Protein AF-F3FY30-F1 (afdb_monomer)

Foldseek 3Di:
DDDDDDPDDDDPFKDWAFADPVRDGDDPPDHGDIDMDGDPDDPADVPCVVRRVVRVD

Structure (mmCIF, N/CA/C/O backbone):
data_AF-F3FY30-F1
#
_entry.id   AF-F3FY30-F1
#
loop_
_atom_site.group_PDB
_atom_site.id
_atom_site.type_symbol
_atom_site.label_atom_id
_atom_site.label_alt_id
_atom_site.label_comp_id
_atom_site.label_asym_id
_atom_site.label_entity_id
_atom_site.label_seq_id
_atom_site.pdbx_PDB_ins_code
_atom_site.Cartn_x
_atom_site.Cartn_y
_atom_site.Cartn_z
_atom_site.occupancy
_atom_site.B_iso_or_equiv
_atom_site.auth_seq_id
_atom_site.auth_comp_id
_atom_site.auth_asym_id
_atom_site.auth_atom_id
_atom_site.pdbx_PDB_model_num
ATOM 1 N N . GLN A 1 1 ? 17.246 14.571 -21.811 1.00 59.31 1 GLN A N 1
ATOM 2 C CA . GLN A 1 1 ? 16.427 13.696 -20.948 1.00 59.31 1 GLN A CA 1
ATOM 3 C C . GLN A 1 1 ? 16.868 13.942 -19.516 1.00 59.31 1 GLN A C 1
ATOM 5 O O . GLN A 1 1 ? 18.068 13.931 -19.272 1.00 59.31 1 GLN A O 1
ATOM 10 N N . GLY A 1 2 ? 15.945 14.285 -18.617 1.00 69.75 2 GLY A N 1
ATOM 11 C CA . GLY A 1 2 ? 16.275 14.500 -17.206 1.00 69.75 2 GLY A CA 1
ATOM 12 C C . GLY A 1 2 ? 16.511 13.166 -16.502 1.00 69.75 2 GLY A C 1
ATOM 13 O O . GLY A 1 2 ? 15.839 12.184 -16.808 1.00 69.75 2 GLY A O 1
ATOM 14 N N . PHE A 1 3 ? 17.467 13.123 -15.579 1.00 78.44 3 PHE A N 1
ATOM 15 C CA . PHE A 1 3 ? 17.629 11.990 -14.675 1.00 78.44 3 PHE A CA 1
ATOM 16 C C . PHE A 1 3 ? 16.467 11.984 -13.673 1.00 78.44 3 PHE A C 1
ATOM 18 O O . PHE A 1 3 ? 16.295 12.946 -12.927 1.00 78.44 3 PHE A O 1
ATOM 25 N N . ALA A 1 4 ? 15.673 10.913 -13.661 1.00 84.19 4 ALA A N 1
ATOM 26 C CA . ALA A 1 4 ? 14.706 10.652 -12.602 1.00 84.19 4 ALA A CA 1
ATOM 27 C C . ALA A 1 4 ? 15.338 9.670 -11.610 1.00 84.19 4 ALA A C 1
ATOM 29 O O . ALA A 1 4 ? 15.582 8.512 -11.945 1.00 84.19 4 ALA A O 1
ATOM 30 N N . ALA A 1 5 ? 15.639 10.145 -10.402 1.00 89.69 5 ALA A N 1
ATOM 31 C CA . ALA A 1 5 ? 16.185 9.300 -9.349 1.00 89.69 5 ALA A CA 1
ATOM 32 C C . ALA A 1 5 ? 15.146 8.263 -8.892 1.00 89.69 5 ALA A C 1
ATOM 34 O O . ALA A 1 5 ? 13.960 8.574 -8.766 1.00 89.69 5 ALA A O 1
ATOM 35 N N . HIS A 1 6 ? 15.592 7.040 -8.602 1.00 91.12 6 HIS A N 1
ATOM 36 C CA . HIS A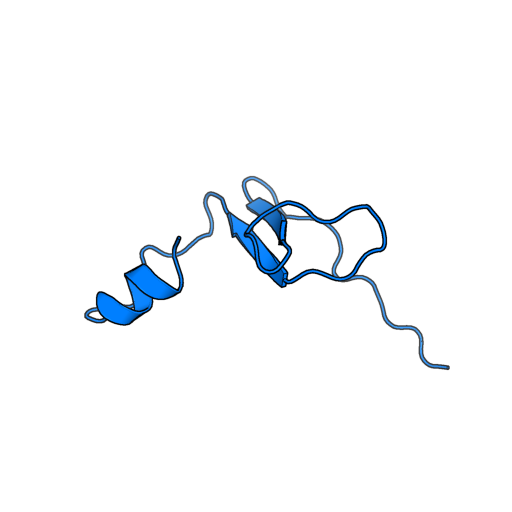 1 6 ? 14.734 6.031 -7.983 1.00 91.12 6 HIS A CA 1
ATOM 37 C C . HIS A 1 6 ? 14.320 6.460 -6.568 1.00 91.12 6 HIS A C 1
ATOM 39 O O . HIS A 1 6 ? 15.125 7.021 -5.827 1.00 91.12 6 HIS A O 1
ATOM 45 N N . ILE A 1 7 ? 13.100 6.099 -6.158 1.00 91.81 7 ILE A N 1
ATOM 46 C CA . ILE A 1 7 ? 12.596 6.329 -4.791 1.00 91.81 7 ILE A CA 1
ATOM 47 C C . ILE A 1 7 ? 13.249 5.418 -3.731 1.00 91.81 7 ILE A C 1
ATOM 49 O O . ILE A 1 7 ? 13.045 5.615 -2.538 1.00 91.81 7 ILE A O 1
ATOM 53 N N . GLY A 1 8 ? 14.053 4.433 -4.152 1.00 92.31 8 GLY A N 1
ATOM 54 C CA . GLY A 1 8 ? 14.862 3.595 -3.265 1.00 92.31 8 GLY A CA 1
ATOM 55 C C . GLY A 1 8 ? 14.195 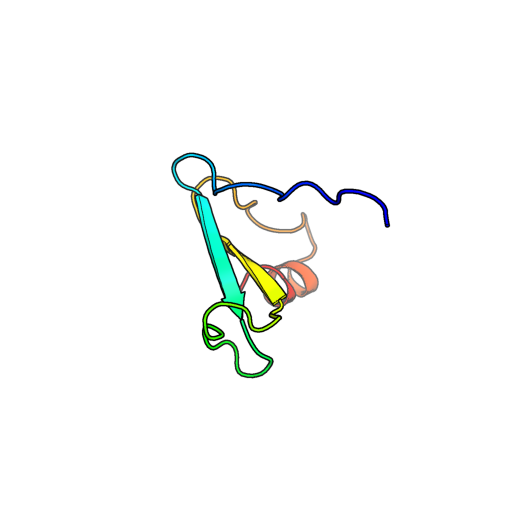2.285 -2.837 1.00 92.31 8 GLY A C 1
ATOM 56 O O . GLY A 1 8 ? 13.505 1.641 -3.624 1.00 92.31 8 GLY A O 1
ATOM 57 N N . LYS A 1 9 ? 14.480 1.859 -1.600 1.00 91.88 9 LYS A N 1
ATOM 58 C CA . LYS A 1 9 ? 14.001 0.611 -0.980 1.00 91.88 9 LYS A CA 1
ATOM 59 C C . LYS A 1 9 ? 13.206 0.929 0.295 1.00 91.88 9 LYS A C 1
ATOM 61 O O . LYS A 1 9 ? 13.455 1.981 0.885 1.00 91.88 9 LYS A O 1
ATOM 66 N N . PRO A 1 10 ? 12.305 0.038 0.747 1.00 92.31 10 PRO A N 1
ATOM 67 C CA . PRO A 1 10 ? 11.580 0.236 1.997 1.00 92.31 10 PRO A CA 1
ATOM 68 C C . PRO A 1 10 ? 12.521 0.432 3.190 1.00 92.31 10 PRO A C 1
ATOM 70 O O . PRO A 1 10 ? 13.578 -0.200 3.276 1.00 92.31 10 PRO A O 1
ATOM 73 N N . VAL A 1 11 ? 12.113 1.294 4.121 1.00 92.38 11 VAL A N 1
ATOM 74 C CA . VAL A 1 11 ? 12.748 1.399 5.441 1.00 92.38 11 VAL A CA 1
ATOM 75 C C . VAL A 1 11 ? 12.398 0.174 6.299 1.00 92.38 11 VAL A C 1
ATOM 77 O O . VAL A 1 11 ? 11.546 -0.637 5.932 1.00 92.38 11 VAL A O 1
ATOM 80 N N . GLY A 1 12 ? 13.079 -0.003 7.435 1.00 94.75 12 GLY A N 1
ATOM 81 C CA . GLY A 1 12 ? 12.864 -1.163 8.307 1.00 94.75 12 GLY A CA 1
ATOM 82 C C . GLY A 1 12 ? 11.396 -1.338 8.715 1.00 94.75 12 GLY A C 1
ATOM 83 O O . GLY A 1 12 ? 10.712 -0.365 9.019 1.00 94.75 12 GLY A O 1
ATOM 84 N N . ASN A 1 13 ? 10.926 -2.589 8.745 1.00 94.69 13 ASN A N 1
ATOM 85 C CA . ASN A 1 13 ? 9.535 -2.964 9.045 1.00 94.69 13 ASN A CA 1
ATOM 86 C C . ASN A 1 13 ? 8.476 -2.383 8.085 1.00 94.69 13 ASN A C 1
ATOM 88 O O . ASN A 1 13 ? 7.300 -2.349 8.445 1.00 94.69 13 ASN A O 1
ATOM 92 N N . THR A 1 14 ? 8.867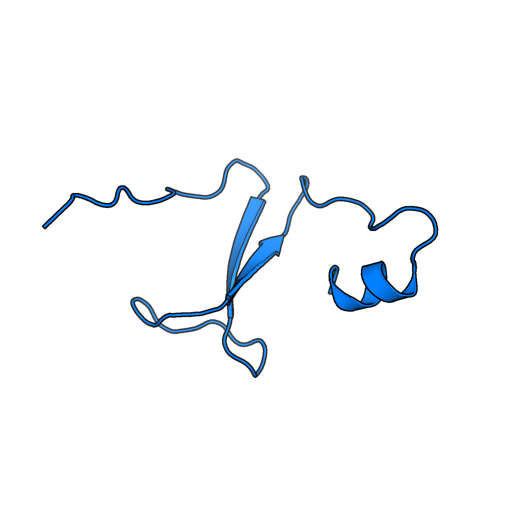 -1.946 6.884 1.00 96.38 14 THR A N 1
ATOM 93 C CA . THR A 1 14 ? 7.960 -1.547 5.799 1.00 96.38 14 THR A CA 1
ATOM 94 C C . THR A 1 14 ? 8.062 -2.535 4.639 1.00 96.38 14 THR A C 1
ATOM 96 O O . THR A 1 14 ? 9.159 -2.948 4.262 1.00 96.38 14 THR A O 1
ATOM 99 N N . GLN A 1 15 ? 6.927 -2.895 4.046 1.00 95.12 15 GLN A N 1
ATOM 100 C CA . GLN A 1 15 ? 6.855 -3.702 2.829 1.00 95.12 15 GLN A CA 1
ATOM 101 C C . GLN A 1 15 ? 6.234 -2.885 1.701 1.00 95.12 15 GLN A C 1
ATOM 103 O O . GLN A 1 15 ? 5.245 -2.194 1.929 1.00 95.12 15 GLN A O 1
ATOM 108 N N . PHE A 1 16 ? 6.789 -2.989 0.492 1.00 95.00 16 PHE A N 1
ATOM 109 C CA . PHE A 1 16 ? 6.188 -2.443 -0.726 1.00 95.00 16 PHE A CA 1
ATOM 110 C C . PHE A 1 16 ? 5.797 -3.583 -1.660 1.00 95.00 16 PHE A C 1
ATOM 112 O O . PHE A 1 16 ? 6.595 -4.492 -1.898 1.00 95.00 16 PHE A O 1
ATOM 119 N N . TYR A 1 17 ? 4.604 -3.480 -2.232 1.00 95.38 17 TYR A N 1
ATOM 120 C CA . TYR A 1 17 ? 4.113 -4.348 -3.293 1.00 95.38 17 TYR A CA 1
ATOM 121 C C . TYR A 1 17 ? 3.751 -3.492 -4.501 1.00 95.38 17 TYR A C 1
ATOM 123 O O . TYR A 1 17 ? 3.209 -2.401 -4.344 1.00 95.38 17 TYR A O 1
ATOM 131 N N . LEU A 1 18 ? 4.053 -3.984 -5.697 1.00 96.75 18 LEU A N 1
ATOM 132 C CA . LEU A 1 18 ? 3.499 -3.448 -6.934 1.00 96.75 18 LEU A CA 1
ATOM 133 C C . LEU A 1 18 ? 2.442 -4.433 -7.403 1.00 96.75 18 LEU A C 1
ATOM 135 O O . LEU A 1 18 ? 2.785 -5.578 -7.703 1.00 96.75 18 LEU A O 1
ATOM 139 N N . LEU A 1 19 ? 1.184 -4.003 -7.407 1.00 97.81 19 LEU A N 1
ATOM 140 C CA . LEU A 1 19 ? 0.047 -4.861 -7.718 1.00 97.81 19 LEU A CA 1
ATOM 141 C C . LEU A 1 19 ? -0.602 -4.476 -9.048 1.00 97.81 19 LEU A C 1
ATOM 143 O O . LEU A 1 19 ? -0.593 -3.308 -9.446 1.00 97.81 19 LEU A O 1
ATOM 147 N N . ASP A 1 20 ? -1.152 -5.470 -9.736 1.00 97.56 20 ASP A N 1
ATOM 148 C CA . ASP A 1 20 ? -2.078 -5.265 -10.846 1.00 97.56 20 ASP A CA 1
ATOM 149 C C . ASP A 1 20 ? -3.517 -5.026 -10.350 1.00 97.56 20 ASP A C 1
ATOM 151 O O . ASP A 1 20 ? -3.810 -5.028 -9.153 1.00 97.56 20 ASP A O 1
ATOM 155 N N . ALA A 1 21 ? -4.446 -4.842 -11.291 1.00 96.31 21 ALA A N 1
ATOM 156 C CA . ALA A 1 21 ? -5.862 -4.621 -10.997 1.00 96.31 21 ALA A CA 1
ATOM 157 C C . ALA A 1 21 ? -6.573 -5.844 -10.376 1.00 96.31 21 ALA A C 1
ATOM 159 O O . ALA A 1 21 ? -7.723 -5.736 -9.955 1.00 96.31 21 ALA A O 1
ATOM 160 N N . GLN A 1 22 ? -5.923 -7.010 -10.340 1.00 96.56 22 GLN A N 1
ATOM 161 C CA . GLN A 1 22 ? -6.405 -8.227 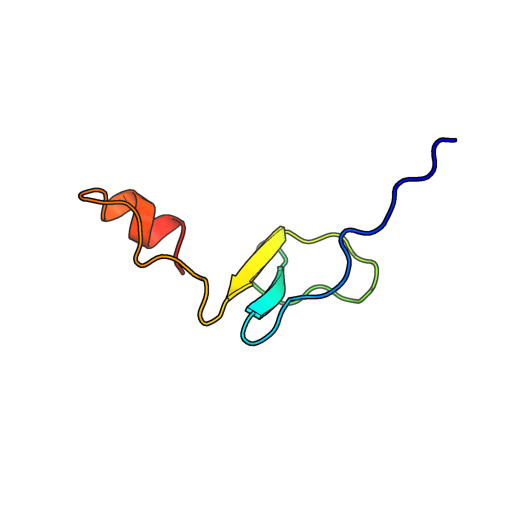-9.687 1.00 96.56 22 GLN A CA 1
ATOM 162 C C . GLN A 1 22 ? -5.741 -8.433 -8.313 1.00 96.56 22 GLN A C 1
ATOM 164 O O . GLN A 1 22 ? -5.867 -9.509 -7.719 1.00 96.56 22 GLN A O 1
ATOM 169 N N . MET A 1 23 ? -5.058 -7.407 -7.789 1.00 95.38 23 MET A N 1
ATOM 170 C CA . MET A 1 23 ? -4.339 -7.425 -6.513 1.00 95.38 23 MET A CA 1
ATOM 171 C C . MET A 1 23 ? -3.215 -8.472 -6.465 1.00 95.38 23 MET A 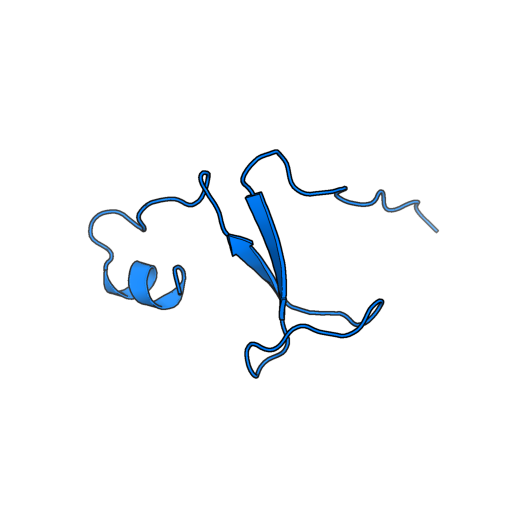C 1
ATOM 173 O O . MET A 1 23 ? -2.890 -8.987 -5.394 1.00 95.38 23 MET A O 1
ATOM 177 N N . GLN A 1 24 ? -2.613 -8.806 -7.612 1.00 97.69 24 GLN A N 1
ATOM 178 C CA . GLN A 1 24 ? -1.489 -9.739 -7.694 1.00 97.69 24 GLN A CA 1
ATOM 179 C C . GLN A 1 24 ? -0.165 -9.005 -7.942 1.00 97.69 24 GLN A C 1
ATOM 181 O O . GLN A 1 24 ? -0.154 -7.982 -8.629 1.00 97.69 24 GLN A O 1
ATOM 186 N N . PRO A 1 25 ? 0.970 -9.503 -7.414 1.00 97.88 25 PRO A N 1
ATOM 187 C CA . PRO A 1 25 ? 2.275 -8.912 -7.683 1.00 97.88 25 PRO A CA 1
ATOM 188 C C . PRO A 1 25 ? 2.607 -8.887 -9.177 1.00 97.88 25 PRO A C 1
ATOM 190 O O . PRO A 1 25 ? 2.567 -9.919 -9.849 1.00 97.88 25 PRO A O 1
ATOM 193 N N . VAL A 1 26 ? 3.011 -7.722 -9.681 1.00 98.50 26 VAL A N 1
ATOM 194 C CA . VAL A 1 26 ? 3.462 -7.588 -11.070 1.00 98.50 26 VAL A CA 1
ATOM 195 C C . VAL A 1 26 ? 4.884 -8.139 -11.256 1.00 98.50 26 VAL A C 1
ATOM 197 O O . VAL A 1 26 ? 5.704 -8.086 -10.331 1.00 98.50 26 VAL A O 1
ATOM 200 N N . PRO A 1 27 ? 5.231 -8.636 -12.458 1.00 97.75 27 PRO A N 1
ATOM 201 C CA . PRO A 1 27 ? 6.602 -9.015 -12.783 1.00 97.75 27 PRO A CA 1
ATOM 202 C C . PRO A 1 27 ? 7.583 -7.835 -12.720 1.00 97.75 27 PRO A C 1
ATOM 204 O O . PRO A 1 27 ? 7.214 -6.667 -12.842 1.00 97.75 27 PRO A O 1
ATOM 207 N N . LEU A 1 28 ? 8.876 -8.143 -12.603 1.00 95.12 28 LEU A N 1
ATOM 208 C CA . LEU A 1 28 ? 9.931 -7.130 -12.579 1.00 95.12 28 LEU A CA 1
ATOM 209 C C . LEU A 1 28 ? 9.909 -6.253 -13.845 1.00 95.12 28 LEU A C 1
ATOM 211 O O . LEU A 1 28 ? 9.906 -6.761 -14.963 1.00 95.12 28 LEU A O 1
ATOM 215 N N . GLY A 1 29 ? 9.949 -4.932 -13.656 1.00 94.50 29 GLY A N 1
ATOM 216 C CA . GLY A 1 29 ? 9.966 -3.949 -14.746 1.00 94.50 29 GLY A CA 1
ATOM 217 C C . GLY A 1 29 ? 8.589 -3.621 -15.330 1.00 94.50 29 GLY A C 1
ATOM 218 O O . GLY A 1 29 ? 8.494 -2.716 -16.158 1.00 94.50 29 GLY A O 1
ATOM 219 N N . VAL A 1 30 ? 7.529 -4.303 -14.887 1.00 97.50 30 VAL A N 1
ATOM 220 C CA . VAL A 1 30 ? 6.149 -3.998 -15.275 1.00 97.50 30 VAL A CA 1
ATOM 221 C C . VAL A 1 30 ? 5.572 -2.951 -14.313 1.00 97.50 30 VAL A C 1
ATOM 223 O O . VAL A 1 30 ? 5.742 -3.087 -13.100 1.00 97.50 30 VAL A O 1
ATOM 226 N N . PRO A 1 31 ? 4.908 -1.892 -14.812 1.00 96.62 31 PRO A N 1
ATOM 227 C CA . PRO A 1 31 ? 4.220 -0.936 -13.950 1.00 96.62 31 PRO A CA 1
ATOM 228 C C . PRO A 1 31 ? 3.097 -1.596 -13.139 1.00 96.62 31 PRO A C 1
ATOM 230 O O . PRO A 1 31 ? 2.352 -2.419 -13.663 1.00 96.62 31 PRO A O 1
ATOM 233 N N . GLY A 1 32 ? 2.947 -1.178 -11.884 1.00 97.19 32 GLY A N 1
ATOM 234 C CA . GLY A 1 32 ? 1.864 -1.590 -10.992 1.00 97.19 32 GLY A CA 1
ATOM 235 C C . GLY A 1 32 ? 1.571 -0.506 -9.959 1.00 97.19 32 GLY A C 1
ATOM 236 O O . GLY A 1 32 ? 2.329 0.461 -9.829 1.00 97.19 32 GLY A O 1
ATOM 237 N N . GLU A 1 33 ? 0.474 -0.660 -9.227 1.00 97.31 33 GLU A N 1
ATOM 238 C CA . GLU A 1 33 ? 0.106 0.254 -8.149 1.00 97.31 33 GLU A CA 1
ATOM 239 C C . GLU A 1 33 ? 0.879 -0.081 -6.871 1.00 97.31 33 GLU A C 1
ATOM 241 O O . GLU A 1 33 ? 0.926 -1.235 -6.437 1.00 97.31 33 GLU A O 1
ATOM 246 N N . ILE A 1 34 ? 1.487 0.937 -6.256 1.00 95.94 34 ILE A N 1
ATOM 247 C CA . ILE A 1 34 ? 2.229 0.775 -5.004 1.00 95.94 34 ILE A CA 1
ATOM 248 C C . ILE A 1 34 ? 1.249 0.574 -3.850 1.00 95.94 34 ILE A C 1
ATOM 250 O O . ILE A 1 34 ? 0.466 1.464 -3.535 1.00 95.94 34 ILE A O 1
ATOM 254 N N . HIS A 1 35 ? 1.392 -0.550 -3.155 1.00 96.75 35 HIS A N 1
ATOM 255 C CA . HIS A 1 35 ? 0.770 -0.815 -1.863 1.00 96.75 35 HIS A CA 1
ATOM 256 C C . HIS A 1 35 ? 1.842 -0.888 -0.775 1.00 96.75 35 HIS A C 1
ATOM 258 O O . HIS A 1 35 ? 2.902 -1.492 -0.969 1.00 96.75 35 HIS A O 1
ATOM 264 N N . ILE A 1 36 ? 1.570 -0.264 0.373 1.00 96.25 36 ILE A N 1
ATOM 265 C CA . ILE A 1 36 ? 2.513 -0.150 1.491 1.00 96.25 36 ILE A CA 1
ATOM 266 C C . ILE A 1 36 ? 1.954 -0.890 2.703 1.00 96.25 36 ILE A C 1
ATOM 268 O O . ILE A 1 36 ? 0.853 -0.599 3.159 1.00 96.25 36 ILE A O 1
ATOM 272 N N . GLY A 1 37 ? 2.747 -1.814 3.238 1.00 96.00 37 GLY A N 1
ATOM 273 C CA . GLY A 1 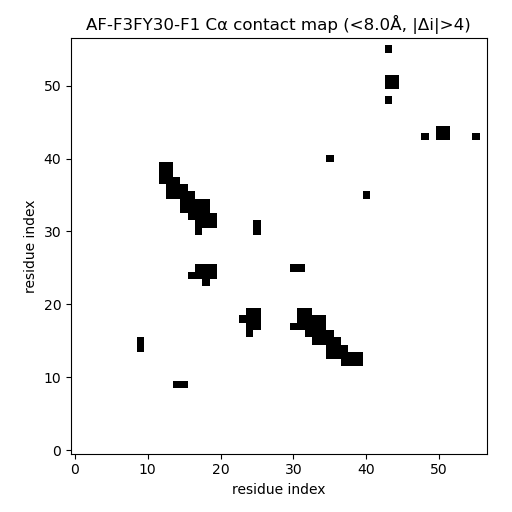37 ? 2.465 -2.561 4.457 1.00 96.00 37 GLY A CA 1
ATOM 274 C C . GLY A 1 37 ? 3.490 -2.300 5.560 1.00 96.00 37 GLY A C 1
ATOM 275 O O . GLY A 1 37 ? 4.547 -1.697 5.338 1.00 96.00 37 GLY A O 1
ATOM 276 N N . GLY A 1 38 ? 3.181 -2.802 6.755 1.00 96.00 38 GLY A N 1
ATOM 277 C CA . GLY A 1 38 ? 4.120 -2.880 7.870 1.00 96.00 38 GLY A CA 1
ATOM 278 C C . GLY A 1 38 ? 3.842 -1.904 9.008 1.00 96.00 38 GLY A C 1
ATOM 279 O O . GLY A 1 38 ? 2.774 -1.305 9.105 1.00 96.00 38 GLY A O 1
ATOM 280 N N . ALA A 1 39 ? 4.822 -1.753 9.899 1.00 95.81 39 ALA A N 1
ATOM 281 C CA . ALA A 1 39 ? 4.636 -1.095 11.197 1.00 95.81 39 ALA A CA 1
ATOM 282 C C . ALA A 1 39 ? 4.314 0.409 11.105 1.00 95.81 39 ALA A C 1
ATOM 284 O O . ALA A 1 39 ? 3.793 0.981 12.058 1.00 95.81 39 ALA A O 1
ATOM 285 N N . GLY A 1 40 ? 4.641 1.052 9.980 1.00 94.31 40 GLY A N 1
ATOM 286 C CA . GLY A 1 40 ? 4.385 2.475 9.742 1.00 94.31 40 GLY A CA 1
ATOM 287 C C . GLY A 1 40 ? 3.003 2.795 9.164 1.00 94.31 40 GLY A C 1
ATOM 288 O O . GLY A 1 40 ? 2.695 3.971 8.979 1.00 94.31 40 GLY A O 1
ATOM 289 N N . VAL A 1 41 ? 2.180 1.789 8.850 1.00 96.75 41 VAL A N 1
ATOM 290 C CA . VAL A 1 41 ? 0.833 2.009 8.305 1.00 96.75 41 VAL A CA 1
ATOM 291 C C . VAL A 1 41 ? -0.082 2.555 9.403 1.00 96.75 41 VAL A C 1
ATOM 293 O O . VAL A 1 41 ? -0.096 2.067 10.533 1.00 96.75 41 VAL A O 1
ATOM 296 N N . ALA A 1 42 ? -0.835 3.608 9.083 1.00 97.69 42 ALA A N 1
ATOM 297 C CA . ALA A 1 42 ? -1.779 4.207 10.019 1.00 97.69 42 ALA A CA 1
ATOM 298 C C . ALA A 1 42 ? -2.942 3.252 10.340 1.00 97.69 42 ALA A C 1
ATOM 300 O O . ALA A 1 42 ? -3.240 2.330 9.591 1.00 97.69 42 ALA A O 1
ATOM 301 N N . ARG A 1 43 ? -3.663 3.521 11.434 1.00 96.94 43 ARG A N 1
ATOM 302 C CA . ARG A 1 43 ? -4.867 2.750 11.804 1.00 96.94 43 ARG A CA 1
ATOM 303 C C . ARG A 1 43 ? -6.064 2.971 10.869 1.00 96.94 43 ARG A C 1
ATOM 305 O O . ARG A 1 43 ? -7.054 2.268 11.005 1.00 96.94 43 ARG A O 1
ATOM 312 N N . GLY A 1 44 ? -6.002 3.980 10.006 1.00 98.00 44 GLY A N 1
ATOM 313 C CA . GLY A 1 44 ? -7.122 4.436 9.193 1.00 98.00 44 GLY A CA 1
ATOM 314 C C . GLY A 1 44 ? -7.347 5.938 9.294 1.00 98.00 44 GLY A C 1
ATOM 315 O O . GLY A 1 44 ? -6.558 6.678 9.893 1.00 98.00 44 GLY A O 1
ATOM 316 N N . TYR A 1 45 ? -8.456 6.381 8.717 1.00 98.31 45 TYR A N 1
ATOM 317 C CA . TYR A 1 45 ? -8.933 7.753 8.799 1.00 98.31 45 TYR A CA 1
ATOM 318 C C . TYR A 1 45 ? -9.882 7.913 9.992 1.00 98.31 45 TYR A C 1
ATOM 320 O O . TYR A 1 45 ? -10.849 7.170 10.145 1.00 98.31 45 TYR A O 1
ATOM 328 N N . LEU A 1 46 ? -9.621 8.910 10.842 1.00 98.56 46 LEU A N 1
ATOM 329 C CA . LEU A 1 46 ? -10.436 9.169 12.031 1.00 98.56 46 LEU A CA 1
ATOM 330 C C . LEU A 1 46 ? -11.902 9.442 11.649 1.00 98.56 46 LEU A C 1
A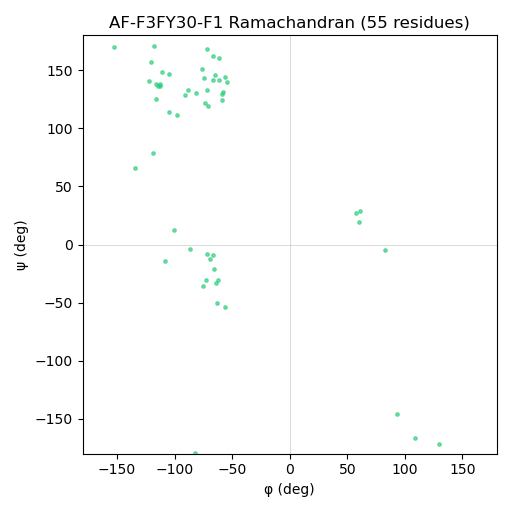TOM 332 O O . LEU A 1 46 ? -12.174 10.370 10.888 1.00 98.56 46 LEU A O 1
ATOM 336 N N . ASN A 1 47 ? -12.830 8.667 12.223 1.00 98.00 47 ASN A N 1
ATOM 337 C CA . ASN A 1 47 ? -14.282 8.750 12.000 1.00 98.00 47 ASN A CA 1
ATOM 338 C C . ASN A 1 47 ? -14.708 8.586 10.528 1.00 98.00 47 ASN A C 1
ATOM 340 O O . ASN A 1 47 ? -15.728 9.136 10.111 1.00 98.00 47 ASN A O 1
ATOM 344 N N . ARG A 1 48 ? -13.910 7.876 9.725 1.00 98.44 48 ARG A N 1
ATOM 345 C CA . ARG A 1 48 ? -14.155 7.629 8.299 1.00 98.44 48 ARG A CA 1
ATOM 346 C C . ARG A 1 48 ? -13.913 6.159 7.983 1.00 98.44 48 ARG A C 1
ATOM 348 O O . ARG A 1 48 ? -12.965 5.797 7.285 1.00 98.44 48 ARG A O 1
ATOM 355 N N . ASP A 1 49 ? -14.761 5.317 8.562 1.00 97.88 49 ASP A N 1
ATOM 356 C CA . ASP A 1 49 ? -14.657 3.859 8.463 1.00 97.88 49 ASP A CA 1
ATOM 357 C C . ASP A 1 49 ? -14.839 3.376 7.017 1.00 97.88 49 ASP A C 1
ATOM 359 O O . ASP A 1 49 ? -14.162 2.443 6.595 1.00 97.88 49 ASP A O 1
ATOM 363 N N . ASP A 1 50 ? -15.673 4.075 6.237 1.00 98.12 50 ASP A N 1
ATOM 364 C CA . ASP A 1 50 ? -15.880 3.860 4.801 1.00 98.12 50 ASP A CA 1
ATOM 365 C C . ASP A 1 50 ? -14.566 3.961 4.015 1.00 98.12 50 ASP A C 1
ATOM 367 O O . ASP A 1 50 ? -14.163 3.024 3.328 1.00 98.12 50 ASP A O 1
ATOM 371 N N . LEU A 1 51 ? -13.850 5.074 4.182 1.00 98.31 51 LEU A N 1
ATOM 372 C CA . LEU A 1 51 ? -12.572 5.302 3.507 1.00 98.31 51 LEU A CA 1
ATOM 373 C C . LEU A 1 51 ? -11.452 4.445 4.083 1.00 98.31 51 LEU A C 1
ATOM 375 O O . LEU A 1 51 ? -10.511 4.103 3.370 1.00 98.31 51 LEU A O 1
ATOM 379 N N . THR A 1 52 ? -11.523 4.132 5.376 1.00 98.38 52 THR A N 1
ATOM 380 C CA . THR A 1 52 ? -10.548 3.246 6.010 1.00 98.38 52 THR A CA 1
ATOM 381 C C . THR A 1 52 ? -10.631 1.862 5.384 1.00 98.38 52 THR A C 1
ATOM 383 O O . THR A 1 52 ? -9.616 1.367 4.913 1.00 98.38 52 THR A O 1
ATOM 386 N N . ALA A 1 53 ? -11.831 1.287 5.286 1.00 97.31 53 ALA A N 1
ATOM 387 C CA . ALA A 1 53 ? -12.034 -0.010 4.648 1.00 97.31 53 ALA A CA 1
ATOM 388 C C . ALA A 1 53 ? -11.661 -0.005 3.156 1.00 97.31 53 ALA A C 1
ATOM 390 O O . ALA A 1 53 ? -11.222 -1.022 2.635 1.00 97.31 53 ALA A O 1
ATOM 391 N N . GLU A 1 54 ? -11.812 1.130 2.467 1.00 96.44 54 GLU A N 1
ATOM 392 C CA . GLU A 1 54 ? -11.453 1.243 1.051 1.00 96.44 54 GLU A CA 1
ATOM 393 C C . GLU A 1 54 ? -9.933 1.332 0.814 1.00 96.44 54 GLU A C 1
ATOM 395 O O . GLU A 1 54 ? -9.442 0.832 -0.194 1.00 96.44 54 GLU A O 1
ATOM 400 N N . ARG A 1 55 ? -9.177 1.999 1.700 1.00 96.44 55 ARG A N 1
ATOM 401 C CA . ARG A 1 55 ? -7.750 2.320 1.472 1.00 96.44 55 ARG A CA 1
ATOM 402 C C . ARG A 1 55 ? -6.769 1.524 2.331 1.00 96.44 55 ARG A C 1
ATOM 404 O O . ARG A 1 55 ? -5.577 1.538 2.034 1.00 96.44 55 ARG A O 1
ATOM 411 N N . PHE A 1 56 ? -7.248 0.848 3.372 1.00 96.44 56 PHE A N 1
ATOM 412 C CA . PHE A 1 56 ? -6.456 0.012 4.277 1.00 96.44 56 PHE A CA 1
ATOM 413 C C . PHE A 1 56 ? -6.966 -1.435 4.190 1.00 96.44 56 PHE A C 1
ATOM 415 O O . PHE A 1 56 ? -7.755 -1.869 5.0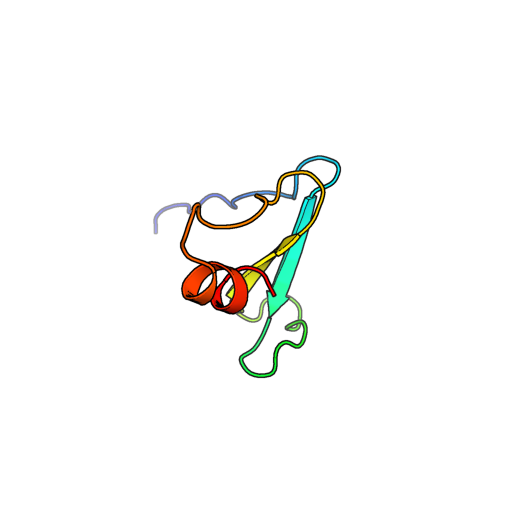28 1.00 96.44 56 PHE A O 1
ATOM 422 N N . LEU A 1 57 ? -6.541 -2.124 3.125 1.00 90.38 57 LEU A N 1
ATOM 423 C CA . LEU A 1 57 ? -6.980 -3.465 2.709 1.00 90.38 57 LEU A CA 1
ATOM 424 C C . LEU A 1 57 ? -6.261 -4.606 3.446 1.00 90.38 57 LEU A C 1
ATOM 426 O O . LEU A 1 57 ? -5.067 -4.433 3.789 1.00 90.38 57 LEU A O 1
#

pLDDT: mean 94.36, std 6.74, range [59.31, 98.56]

InterPro domains:
  IPR000873 AMP-dependent synthetase/ligase domain [PF00501] (5-46)
  IPR042099 ANL, N-terminal domain [G3DSA:3.40.50.12780] (2-57)

Organism: NCBI:txid629262

Secondary structure (DSSP, 8-state):
---------PPTTEEEEEE-TTS-BPPTTS--EEEEEETT--S--TT-HHHHHHH--

Solvent-accessible surface area (backbone atoms only — not comparable to full-atom values): 3918 Å² total; per-residue (Å²): 133,84,87,78,80,78,96,77,76,73,58,91,65,41,44,78,45,40,23,44,99,83,74,40,78,48,59,91,93,53,88,48,50,82,43,77,45,52,79,84,56,74,99,59,49,89,96,32,65,71,60,19,60,71,74,62,122

Mean predicted aligned error: 3.86 Å

Sequence (57 aa):
QGFAAHIGKPVGNTQFYLLDAQMQPVPLGVPGEIHIGGAGVARGYLNRDDLTAERFL

Nearest PDB structures (foldseek):
  6ea3-assembly1_B  TM=1.002E+00  e=1.507E-03  Thermobifida fusca YX
  5n82-assembly1_A  TM=9.826E-01  e=1.507E-03  Brevibacillus parabrevis
  5n81-assembly2_B  TM=9.842E-01  e=1.726E-03  Brevibacillus parabrevis
  8gkm-assembly2_B  TM=9.308E-01  e=6.266E-03  Actinoplanes teic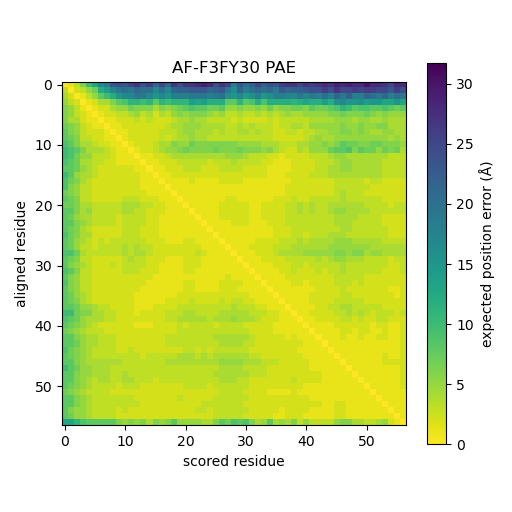homyceticus
  8gjp-assembly1_A  TM=9.229E-01  e=1.235E-02  Actinoplanes teichomyceticus

Radius of gyration: 14.23 Å; Cα contacts (8 Å, |Δi|>4): 49; chains: 1; bounding box: 34×24×33 Å